Protein AF-A0AA37WXQ0-F1 (afdb_monomer_lite)

Secondary structure (DSSP, 8-state):
-PPP--TT-HHHHHHHHHHHHHHHHHHS-TT--HHHHHHHHHHHHHHHTT-GGGGT--HHHHHHHHHHHHHHHH--

Radius of gyration: 12.67 Å; chains: 1; bounding box: 26×24×34 Å

Sequence (76 aa):
MEIGDWEGEEELAADNLNRIYHSIYAKAADDVDPSALEMLLEAVWDYWQHNPGLTELDEDEIEAFVEWLYNEAETE

Organism: NCBI:txid2013866

Foldseek 3Di:
DDFADLVPVVVLLVVLLVLLLVLLVVPDDPPHDVVLSVVLNVVSCVVRRHPNCSNVDDPVNSNVVSVVSVVVSVVD

Structure (mmCIF, N/CA/C/O backbone):
data_AF-A0AA37WXQ0-F1
#
_entry.id   AF-A0AA37WXQ0-F1
#
loop_
_atom_site.group_PDB
_atom_site.id
_atom_site.type_symbol
_atom_site.label_atom_id
_atom_site.label_alt_id
_atom_site.label_comp_id
_atom_site.label_asym_id
_atom_site.label_entity_id
_atom_site.label_seq_id
_atom_site.pdbx_PDB_ins_code
_atom_site.Cartn_x
_atom_site.Cartn_y
_atom_site.Cartn_z
_atom_site.occupancy
_atom_site.B_iso_or_equiv
_atom_site.auth_seq_id
_atom_site.auth_comp_id
_atom_site.auth_asym_id
_atom_site.auth_atom_id
_atom_site.pdbx_PDB_model_num
ATOM 1 N N . MET A 1 1 ? -4.867 16.061 -15.060 1.00 54.12 1 MET A N 1
ATOM 2 C CA . MET A 1 1 ? -3.500 15.518 -14.972 1.00 54.12 1 MET A CA 1
ATOM 3 C C . MET A 1 1 ? -3.522 14.200 -15.719 1.00 54.12 1 MET A C 1
ATOM 5 O O . MET A 1 1 ? -4.535 13.516 -15.630 1.00 54.12 1 MET A O 1
ATOM 9 N N . GLU A 1 2 ? -2.518 13.928 -16.549 1.00 73.00 2 GLU A N 1
ATOM 10 C CA . GLU A 1 2 ? -2.379 12.619 -17.201 1.00 73.00 2 GLU A CA 1
ATOM 11 C C . GLU A 1 2 ? -1.876 11.612 -16.164 1.00 73.00 2 GLU A C 1
ATOM 13 O O . GLU A 1 2 ? -1.031 11.959 -15.343 1.00 73.00 2 GLU A O 1
ATOM 18 N N . ILE A 1 3 ? -2.453 10.409 -16.165 1.00 77.06 3 ILE A N 1
ATOM 19 C CA . ILE A 1 3 ? -1.968 9.254 -15.393 1.00 77.06 3 ILE A CA 1
ATOM 20 C C . ILE A 1 3 ? -0.512 8.989 -15.812 1.00 77.06 3 ILE A C 1
ATOM 22 O O . ILE A 1 3 ? -0.162 9.268 -16.957 1.00 77.06 3 ILE A O 1
ATOM 26 N N . GLY A 1 4 ? 0.326 8.544 -14.874 1.00 77.75 4 GLY A N 1
ATOM 27 C CA . GLY A 1 4 ? 1.775 8.410 -15.032 1.00 77.75 4 GLY A CA 1
ATOM 28 C C . GLY A 1 4 ? 2.215 7.719 -16.325 1.00 77.75 4 GLY A C 1
ATOM 29 O O . GLY A 1 4 ? 1.540 6.828 -16.835 1.00 77.75 4 GLY A O 1
ATOM 30 N N . ASP A 1 5 ? 3.364 8.155 -16.842 1.00 81.56 5 ASP A N 1
ATOM 31 C CA . ASP A 1 5 ? 4.077 7.492 -17.934 1.00 81.56 5 ASP A CA 1
ATOM 32 C C . ASP A 1 5 ? 5.091 6.527 -17.310 1.00 81.56 5 ASP A C 1
ATOM 34 O O . ASP A 1 5 ? 6.096 6.961 -16.744 1.00 81.56 5 ASP A O 1
ATOM 38 N N . TRP A 1 6 ? 4.783 5.230 -17.353 1.00 89.31 6 TRP A N 1
ATOM 39 C CA . TRP A 1 6 ? 5.646 4.156 -16.847 1.00 89.31 6 TRP A CA 1
ATOM 40 C C . TRP A 1 6 ? 6.542 3.576 -17.950 1.00 89.31 6 TRP A C 1
ATOM 42 O O . TRP A 1 6 ? 6.912 2.411 -17.897 1.00 89.31 6 TRP A O 1
ATOM 52 N N . GLU A 1 7 ? 6.856 4.363 -18.984 1.00 86.44 7 GLU A N 1
ATOM 53 C CA . GLU A 1 7 ? 7.782 4.009 -20.070 1.00 86.44 7 GLU A CA 1
ATOM 54 C C . GLU A 1 7 ? 7.436 2.697 -20.816 1.00 86.44 7 GLU A C 1
ATOM 56 O O . GLU A 1 7 ? 8.309 2.040 -21.388 1.00 86.44 7 GLU A O 1
ATOM 61 N N . GLY A 1 8 ? 6.154 2.318 -20.865 1.00 88.44 8 GLY A N 1
ATOM 62 C CA . GLY A 1 8 ? 5.695 1.057 -21.462 1.00 88.44 8 GLY A CA 1
ATOM 63 C C . GLY A 1 8 ? 5.675 -0.145 -20.505 1.00 88.44 8 GLY A C 1
ATOM 64 O O . GLY A 1 8 ? 5.455 -1.272 -20.952 1.00 88.44 8 GLY A O 1
ATOM 65 N N . GLU A 1 9 ? 5.918 0.072 -19.208 1.00 92.88 9 GLU A N 1
ATOM 66 C CA . GLU A 1 9 ? 5.835 -0.930 -18.138 1.00 92.88 9 GLU A CA 1
ATOM 67 C C . GLU A 1 9 ? 4.503 -0.852 -17.363 1.00 92.88 9 GLU A C 1
ATOM 69 O O . GLU A 1 9 ? 4.444 -1.109 -16.159 1.00 92.88 9 GLU A O 1
ATOM 74 N N . GLU A 1 10 ? 3.394 -0.519 -18.033 1.00 92.31 10 GLU A N 1
ATOM 75 C CA . GLU A 1 10 ? 2.090 -0.342 -17.375 1.00 92.31 10 GLU A CA 1
ATOM 76 C C . GLU A 1 10 ? 1.582 -1.625 -16.696 1.00 92.31 10 GLU A C 1
ATOM 78 O O . GLU A 1 10 ? 0.886 -1.557 -15.683 1.00 92.31 10 GLU A O 1
ATOM 83 N N . GLU A 1 11 ? 1.937 -2.798 -17.231 1.00 94.50 11 GLU A N 1
ATOM 84 C CA . GLU A 1 11 ? 1.621 -4.096 -16.618 1.00 94.50 11 GLU A CA 1
ATOM 85 C C . GLU A 1 11 ? 2.328 -4.257 -15.265 1.00 94.50 11 GLU A C 1
ATOM 87 O O . GLU A 1 11 ? 1.689 -4.618 -14.280 1.00 94.50 11 GLU A O 1
ATOM 92 N N . LEU A 1 12 ? 3.615 -3.900 -15.188 1.00 95.12 12 LEU A N 1
ATOM 93 C CA . LEU A 1 12 ? 4.389 -3.967 -13.948 1.00 95.12 12 LEU A CA 1
ATOM 94 C C . LEU A 1 12 ? 3.888 -2.947 -12.920 1.00 95.12 12 LEU A C 1
ATOM 96 O O . LEU A 1 12 ? 3.761 -3.268 -11.740 1.00 95.12 12 LEU A O 1
ATOM 100 N N . ALA A 1 13 ? 3.547 -1.738 -13.369 1.00 94.06 13 AL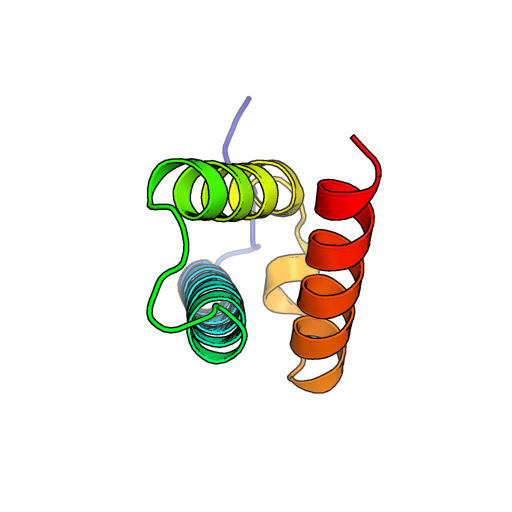A A N 1
ATOM 101 C CA . ALA A 1 13 ? 2.941 -0.720 -12.517 1.00 94.06 13 ALA A CA 1
ATOM 102 C C . ALA A 1 13 ? 1.615 -1.213 -11.907 1.00 94.06 13 ALA A C 1
ATOM 104 O O . ALA A 1 13 ? 1.390 -1.086 -10.701 1.00 94.06 13 ALA A O 1
ATOM 105 N N . ALA A 1 14 ? 0.750 -1.824 -12.723 1.00 94.12 14 ALA A N 1
ATOM 106 C CA . ALA A 1 14 ? -0.508 -2.404 -12.262 1.00 94.12 14 ALA A CA 1
ATOM 107 C C . ALA A 1 14 ? -0.292 -3.582 -11.295 1.00 94.12 14 ALA A C 1
ATOM 109 O O . ALA A 1 14 ? -0.997 -3.686 -10.288 1.00 94.12 14 ALA A O 1
ATOM 110 N N . ASP A 1 15 ? 0.694 -4.440 -11.559 1.00 96.56 15 ASP A N 1
ATOM 111 C CA . ASP A 1 15 ? 1.052 -5.548 -10.674 1.00 96.56 15 ASP A CA 1
ATOM 112 C C . ASP A 1 15 ? 1.569 -5.051 -9.320 1.00 96.56 15 ASP A C 1
ATOM 114 O O . ASP A 1 15 ? 1.129 -5.542 -8.277 1.00 96.56 15 ASP A O 1
ATOM 118 N N . A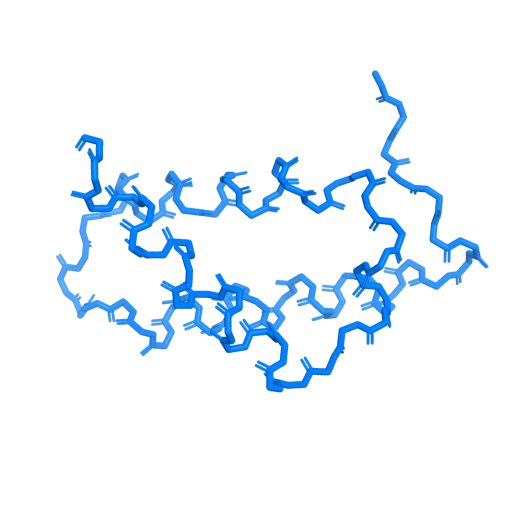SN A 1 16 ? 2.434 -4.035 -9.299 1.00 97.19 16 ASN A N 1
ATOM 119 C CA . ASN A 1 16 ? 2.927 -3.450 -8.054 1.00 97.19 16 ASN A CA 1
ATOM 120 C C . ASN A 1 16 ? 1.815 -2.738 -7.266 1.00 97.19 16 ASN A C 1
ATOM 122 O O . ASN A 1 16 ? 1.727 -2.929 -6.052 1.00 97.19 16 ASN A O 1
ATOM 126 N N . LEU A 1 17 ? 0.892 -2.028 -7.928 1.00 96.56 17 LEU A N 1
ATOM 127 C CA . LEU A 1 17 ? -0.320 -1.504 -7.276 1.00 96.56 17 LEU A CA 1
ATOM 128 C C . LEU A 1 17 ? -1.165 -2.620 -6.650 1.00 96.56 17 LEU A C 1
ATOM 130 O O . LEU A 1 17 ? -1.567 -2.516 -5.492 1.00 96.56 17 LEU A O 1
ATOM 134 N N . ASN A 1 18 ? -1.399 -3.714 -7.379 1.00 96.19 18 ASN A N 1
ATOM 135 C CA . ASN A 1 18 ? -2.137 -4.861 -6.850 1.00 96.19 18 ASN A CA 1
ATOM 136 C C . ASN A 1 18 ? -1.440 -5.479 -5.635 1.00 96.19 18 ASN A C 1
ATOM 138 O O . ASN A 1 18 ? -2.108 -5.838 -4.665 1.00 96.19 18 ASN A O 1
ATOM 142 N N . ARG A 1 19 ? -0.107 -5.584 -5.654 1.00 97.88 19 ARG A N 1
ATOM 143 C CA . ARG A 1 19 ? 0.676 -6.073 -4.510 1.00 97.88 19 ARG A CA 1
ATOM 144 C C . ARG A 1 19 ? 0.516 -5.162 -3.295 1.00 97.88 19 ARG A C 1
ATOM 146 O O . ARG A 1 19 ? 0.241 -5.674 -2.214 1.00 97.88 19 ARG A O 1
ATOM 153 N N . ILE A 1 20 ? 0.590 -3.841 -3.472 1.00 97.94 20 ILE A N 1
ATOM 154 C CA . ILE A 1 20 ? 0.326 -2.871 -2.396 1.00 97.94 20 ILE A CA 1
ATOM 155 C C . ILE A 1 20 ? -1.074 -3.085 -1.813 1.00 97.94 20 ILE A C 1
ATOM 157 O O . ILE A 1 20 ? -1.224 -3.211 -0.597 1.00 97.94 20 ILE A O 1
ATOM 161 N N . TYR A 1 21 ? -2.099 -3.185 -2.664 1.00 97.00 21 TYR A N 1
ATOM 162 C CA . TYR A 1 21 ? -3.467 -3.427 -2.208 1.00 97.00 21 TYR A CA 1
ATOM 163 C C . TYR A 1 21 ? -3.584 -4.735 -1.427 1.00 97.00 21 TYR A C 1
ATOM 165 O O . TYR A 1 21 ? -4.159 -4.747 -0.340 1.00 97.00 21 TYR A O 1
ATOM 173 N N . HIS A 1 22 ? -2.995 -5.824 -1.919 1.00 96.44 22 HIS A N 1
ATOM 174 C CA . HIS A 1 22 ? -2.969 -7.092 -1.195 1.00 96.44 22 HIS A CA 1
ATOM 175 C C . HIS A 1 22 ? -2.291 -6.979 0.173 1.00 96.44 22 HIS A C 1
ATOM 177 O O . HIS A 1 22 ? -2.822 -7.526 1.139 1.00 96.44 22 HIS A O 1
ATOM 183 N N . SER A 1 23 ? -1.183 -6.247 0.283 1.00 96.56 23 SER A N 1
ATOM 184 C CA . SER A 1 23 ? -0.496 -6.018 1.558 1.00 96.56 23 SER A CA 1
ATOM 185 C C . SER A 1 23 ? -1.342 -5.204 2.543 1.00 96.56 23 SER A C 1
ATOM 187 O O . SER A 1 23 ? -1.371 -5.524 3.732 1.00 96.56 23 SER A O 1
ATOM 189 N N . ILE A 1 24 ? -2.107 -4.215 2.066 1.00 95.75 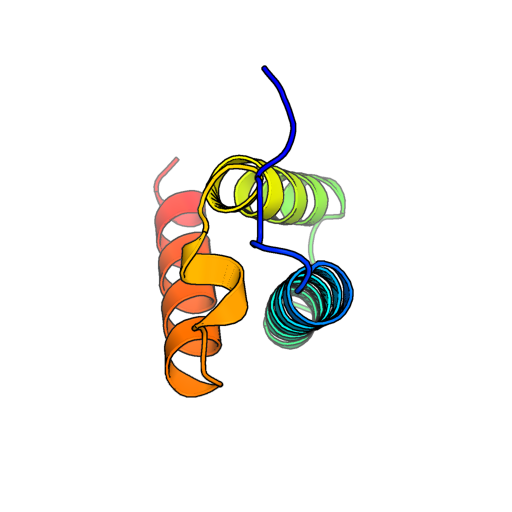24 ILE A N 1
ATOM 190 C CA . ILE A 1 24 ? -3.084 -3.483 2.891 1.00 95.75 24 ILE A CA 1
ATOM 191 C C . ILE A 1 24 ? -4.159 -4.438 3.411 1.00 95.75 24 ILE A C 1
ATOM 193 O O . ILE A 1 24 ? -4.381 -4.521 4.615 1.00 95.75 24 ILE A O 1
ATOM 197 N N . TYR A 1 25 ? -4.782 -5.222 2.528 1.00 94.25 25 TYR A N 1
ATOM 198 C CA . TYR A 1 25 ? -5.794 -6.204 2.932 1.00 94.25 25 TYR A CA 1
ATOM 199 C C . TYR A 1 25 ? -5.246 -7.255 3.905 1.00 94.25 25 TYR A C 1
ATOM 201 O O . TYR A 1 25 ? -5.955 -7.655 4.822 1.00 94.25 25 TYR A O 1
ATOM 209 N N . ALA A 1 26 ? -4.000 -7.698 3.730 1.00 93.81 26 ALA A N 1
ATOM 210 C CA . ALA A 1 26 ? -3.360 -8.662 4.622 1.00 93.81 26 ALA A CA 1
ATOM 211 C C . ALA A 1 26 ? -3.094 -8.094 6.026 1.00 93.81 26 ALA A C 1
ATOM 213 O O . ALA A 1 26 ? -3.077 -8.850 6.998 1.00 93.81 26 ALA A O 1
ATOM 214 N N . LYS A 1 27 ? -2.876 -6.777 6.136 1.00 93.06 27 LYS A N 1
ATOM 215 C CA . LYS A 1 27 ? -2.653 -6.075 7.406 1.00 93.06 27 LYS A CA 1
ATOM 216 C C . LYS A 1 27 ? -3.955 -5.620 8.071 1.00 93.06 27 LYS A C 1
ATOM 218 O O . LYS A 1 27 ? -3.988 -5.467 9.292 1.00 93.06 27 LYS A O 1
ATOM 223 N N . ALA A 1 28 ? -5.006 -5.385 7.290 1.00 91.62 28 ALA A N 1
ATOM 224 C CA . ALA A 1 28 ? -6.302 -4.964 7.794 1.00 91.62 28 ALA A CA 1
ATOM 225 C C . ALA A 1 28 ? -6.894 -5.995 8.771 1.00 91.62 28 ALA A C 1
ATOM 227 O O . ALA A 1 28 ? -6.771 -7.205 8.583 1.00 91.62 28 ALA A O 1
ATOM 228 N N . ALA A 1 29 ? -7.554 -5.507 9.822 1.00 86.38 29 ALA A N 1
ATOM 229 C CA . ALA A 1 29 ? -8.297 -6.369 10.733 1.00 86.38 29 ALA A CA 1
ATOM 230 C C . ALA A 1 29 ? -9.518 -6.983 10.025 1.00 86.38 29 ALA A C 1
ATOM 232 O O . ALA A 1 29 ? -10.112 -6.357 9.147 1.00 86.38 29 ALA A O 1
ATOM 233 N N . ASP A 1 30 ? -9.935 -8.179 10.451 1.00 85.56 30 ASP A N 1
ATOM 234 C CA . ASP A 1 30 ? -11.105 -8.875 9.887 1.00 85.56 30 ASP A CA 1
ATOM 235 C C . ASP A 1 30 ? -12.412 -8.059 9.997 1.00 85.56 30 ASP A C 1
ATOM 237 O O . ASP A 1 30 ? -13.367 -8.305 9.260 1.00 85.56 30 ASP A O 1
ATOM 241 N N . ASP A 1 31 ? -12.471 -7.100 10.924 1.00 88.00 31 ASP A N 1
ATOM 242 C CA . ASP A 1 31 ? -13.596 -6.199 11.178 1.00 88.00 31 ASP A CA 1
ATOM 243 C C . ASP A 1 31 ? -13.316 -4.738 10.783 1.00 88.00 31 ASP A C 1
ATOM 245 O O . ASP A 1 31 ? -14.013 -3.836 11.254 1.00 88.00 31 ASP A O 1
ATOM 249 N N . VAL A 1 32 ? -12.320 -4.498 9.919 1.00 89.38 32 VAL A N 1
ATOM 250 C CA . VAL A 1 32 ? -11.999 -3.156 9.413 1.00 89.38 32 VAL A CA 1
ATOM 251 C C . VAL A 1 32 ? -13.246 -2.470 8.843 1.00 89.38 32 VAL A C 1
ATOM 253 O O . VAL A 1 32 ? -14.022 -3.070 8.094 1.00 89.38 32 VAL A O 1
ATOM 256 N N . ASP A 1 33 ? -13.444 -1.196 9.194 1.00 91.81 33 ASP A N 1
ATOM 257 C CA . ASP A 1 33 ? -14.499 -0.380 8.592 1.00 91.81 33 ASP A CA 1
ATOM 258 C C . ASP A 1 33 ? -14.219 -0.240 7.086 1.00 91.81 33 ASP A C 1
ATOM 260 O O . ASP A 1 33 ? -13.152 0.266 6.717 1.00 91.81 33 ASP A O 1
ATOM 264 N N . PRO A 1 34 ? -15.152 -0.645 6.202 1.00 92.94 34 PRO A N 1
ATOM 265 C CA . PRO A 1 34 ? -14.997 -0.473 4.762 1.00 92.94 34 PRO A CA 1
ATOM 266 C C . PRO A 1 34 ? -14.645 0.960 4.356 1.00 92.94 34 PRO A C 1
ATOM 268 O O . PRO A 1 34 ? -13.888 1.144 3.410 1.00 92.94 34 PRO A O 1
ATOM 271 N N . SER A 1 35 ? -15.143 1.958 5.091 1.00 93.00 35 SER A N 1
ATOM 272 C CA . SER A 1 35 ? -14.866 3.373 4.819 1.00 93.00 35 SER A CA 1
ATOM 273 C C . SER A 1 35 ? -13.393 3.717 5.062 1.00 93.00 35 SER A C 1
ATOM 275 O O . SER A 1 35 ? -12.775 4.413 4.265 1.00 93.00 35 SER A O 1
ATOM 277 N N . ALA A 1 36 ? -12.804 3.188 6.140 1.00 90.94 36 ALA A N 1
ATOM 278 C CA . ALA A 1 36 ? -11.385 3.372 6.441 1.00 90.94 36 ALA A CA 1
ATOM 279 C C . ALA A 1 36 ? -10.498 2.654 5.412 1.00 90.94 36 ALA A C 1
ATOM 281 O O . ALA A 1 36 ? -9.459 3.170 5.008 1.00 90.94 36 ALA A O 1
ATOM 282 N N . LEU A 1 37 ? -10.925 1.476 4.951 1.00 93.19 37 LEU A N 1
ATOM 283 C CA . LEU A 1 37 ? -10.217 0.744 3.907 1.00 93.19 37 LEU A CA 1
ATOM 284 C C . LEU A 1 37 ? -10.262 1.479 2.562 1.00 93.19 37 LEU A C 1
ATOM 286 O O . LEU A 1 37 ? -9.239 1.571 1.893 1.00 93.19 37 LEU A O 1
ATOM 290 N N . GLU A 1 38 ? -11.415 2.031 2.184 1.00 94.31 38 GLU A N 1
ATOM 291 C CA . GLU A 1 38 ? -11.565 2.851 0.977 1.00 94.31 38 GLU A CA 1
ATOM 292 C C . GLU A 1 38 ? -10.615 4.056 1.007 1.00 94.31 38 GLU A C 1
ATOM 294 O O . GLU A 1 38 ? -9.879 4.263 0.045 1.00 94.31 38 GLU A O 1
ATOM 299 N N . MET A 1 39 ? -10.520 4.756 2.144 1.00 93.94 39 MET A N 1
ATOM 300 C CA . MET A 1 39 ? -9.574 5.866 2.322 1.00 93.94 39 MET A CA 1
ATOM 301 C C . MET A 1 39 ? -8.114 5.448 2.102 1.00 93.94 39 MET A C 1
ATOM 303 O O . MET A 1 39 ? -7.363 6.162 1.441 1.00 93.94 39 MET A O 1
ATOM 307 N N . LEU A 1 40 ? -7.701 4.283 2.615 1.00 95.38 40 LEU A N 1
ATOM 308 C CA . LEU A 1 40 ? -6.345 3.769 2.391 1.00 95.38 40 LEU A CA 1
ATOM 309 C C . LEU A 1 40 ? -6.095 3.472 0.907 1.00 95.38 40 LEU A C 1
ATOM 311 O O . LEU A 1 40 ? -5.045 3.826 0.376 1.00 95.38 40 LEU A O 1
ATOM 315 N N . LEU A 1 41 ? -7.051 2.839 0.222 1.00 95.31 41 LEU A N 1
ATOM 316 C CA . LEU A 1 41 ? -6.921 2.495 -1.197 1.00 95.31 41 LEU A CA 1
ATOM 317 C C . LEU A 1 41 ? -6.871 3.742 -2.093 1.00 95.31 41 LEU A C 1
ATOM 319 O O . LEU A 1 41 ? -6.087 3.775 -3.046 1.00 95.31 41 LEU A O 1
ATOM 323 N N . GLU A 1 42 ? -7.668 4.765 -1.780 1.00 95.62 42 GLU A N 1
ATOM 324 C CA . GLU A 1 42 ? -7.618 6.066 -2.452 1.00 95.62 42 GLU A CA 1
ATOM 325 C C . GLU A 1 42 ? -6.268 6.755 -2.224 1.00 95.62 42 GLU A C 1
ATOM 327 O O . GLU A 1 42 ? -5.641 7.194 -3.187 1.00 95.62 42 GLU A O 1
ATOM 332 N N . ALA A 1 43 ? -5.756 6.757 -0.989 1.00 95.69 43 ALA A N 1
ATOM 333 C CA . ALA A 1 43 ? -4.461 7.352 -0.662 1.00 95.69 43 ALA A CA 1
ATOM 334 C C . ALA A 1 43 ? -3.289 6.682 -1.406 1.00 95.69 43 ALA A C 1
ATOM 336 O O . ALA A 1 43 ? -2.378 7.365 -1.876 1.00 95.69 43 ALA A O 1
ATOM 337 N N . VAL A 1 44 ? -3.323 5.353 -1.573 1.00 96.56 44 VAL A N 1
ATOM 338 C CA . VAL A 1 44 ? -2.351 4.621 -2.408 1.00 96.56 44 VAL A CA 1
ATOM 339 C C . VAL A 1 44 ? -2.382 5.136 -3.840 1.00 96.56 44 VAL A C 1
ATOM 341 O O . VAL A 1 44 ? -1.331 5.437 -4.409 1.00 96.56 44 VAL A O 1
ATOM 344 N N . TRP A 1 45 ? -3.578 5.217 -4.430 1.00 95.19 45 TRP A N 1
ATOM 345 C CA . TRP A 1 45 ? -3.728 5.686 -5.802 1.00 95.19 45 TRP A CA 1
ATOM 346 C C . TRP A 1 45 ? -3.227 7.122 -5.937 1.00 95.19 45 TRP A C 1
ATOM 348 O O . TRP A 1 45 ? -2.431 7.410 -6.828 1.00 95.19 45 TRP A O 1
ATOM 358 N N . ASP A 1 46 ? -3.603 8.002 -5.013 1.00 94.06 46 ASP A N 1
ATOM 359 C CA . ASP A 1 46 ? -3.188 9.399 -5.041 1.00 94.06 46 ASP A CA 1
ATOM 360 C C . ASP A 1 46 ? -1.670 9.577 -4.947 1.00 94.06 46 ASP A C 1
ATOM 362 O O . ASP A 1 46 ? -1.115 10.445 -5.628 1.00 94.06 46 ASP A O 1
ATOM 366 N N . TYR A 1 47 ? -0.997 8.722 -4.174 1.00 94.19 47 TYR A N 1
ATOM 367 C CA . TYR A 1 47 ? 0.458 8.715 -4.052 1.00 94.19 47 TYR A CA 1
ATOM 368 C C . TYR A 1 47 ? 1.157 8.217 -5.328 1.00 94.19 47 TYR A C 1
ATOM 370 O O . TYR A 1 47 ? 2.146 8.806 -5.773 1.00 94.19 47 TYR A O 1
ATOM 378 N N . TRP A 1 48 ? 0.657 7.134 -5.930 1.00 95.00 48 TRP A N 1
ATOM 379 C CA . TRP A 1 48 ? 1.369 6.415 -6.991 1.00 95.00 48 TRP A CA 1
ATOM 380 C C . TRP A 1 48 ? 0.948 6.777 -8.417 1.00 95.00 48 TRP A C 1
ATOM 382 O O . TRP A 1 48 ? 1.738 6.573 -9.337 1.00 95.00 48 TRP A O 1
ATOM 392 N N . GLN A 1 49 ? -0.234 7.365 -8.631 1.00 91.50 49 GLN A N 1
ATOM 393 C CA . GLN A 1 49 ? -0.812 7.591 -9.969 1.00 91.50 49 GLN A CA 1
ATOM 394 C C . GLN A 1 49 ? 0.063 8.407 -10.933 1.00 91.50 49 GLN A C 1
ATOM 396 O O . GLN A 1 49 ? -0.167 8.373 -12.140 1.00 91.50 49 GLN A O 1
ATOM 401 N N . HIS A 1 50 ? 1.047 9.153 -10.425 1.00 90.06 50 HIS A N 1
ATOM 402 C CA . HIS A 1 50 ? 1.992 9.946 -11.218 1.00 90.06 50 HIS A CA 1
ATOM 403 C C . HIS A 1 50 ? 3.460 9.626 -10.907 1.00 90.06 50 HIS A C 1
ATOM 405 O O . HIS A 1 50 ? 4.350 10.310 -11.413 1.00 90.06 50 HIS A O 1
ATOM 411 N N . ASN A 1 51 ? 3.724 8.638 -10.051 1.00 90.25 51 ASN A N 1
ATOM 412 C CA . ASN A 1 51 ? 5.068 8.322 -9.595 1.00 90.25 51 ASN A CA 1
ATOM 413 C C . ASN A 1 51 ? 5.656 7.183 -10.452 1.00 90.25 51 ASN A C 1
ATOM 415 O O . ASN A 1 51 ? 5.166 6.052 -10.375 1.00 90.25 51 ASN A O 1
ATOM 419 N N . PRO A 1 52 ? 6.702 7.454 -11.259 1.00 89.38 52 PRO A N 1
ATOM 420 C CA . PRO A 1 52 ? 7.323 6.430 -12.095 1.00 89.38 52 PRO A CA 1
ATOM 421 C C . PRO A 1 52 ? 8.029 5.352 -11.265 1.00 89.38 52 PRO A C 1
ATOM 423 O O . PRO A 1 52 ? 8.133 4.224 -11.722 1.00 89.38 52 PRO A O 1
ATOM 426 N N . GLY A 1 53 ? 8.416 5.647 -10.017 1.00 91.50 53 GLY A N 1
ATOM 427 C CA . GLY A 1 53 ? 9.032 4.673 -9.111 1.00 91.50 53 GLY A CA 1
ATOM 428 C C . GLY A 1 53 ? 8.118 3.503 -8.732 1.00 91.50 53 GLY A C 1
ATOM 429 O O . GLY A 1 53 ? 8.581 2.559 -8.106 1.00 91.50 53 GLY A O 1
ATOM 430 N N . LEU A 1 54 ? 6.836 3.528 -9.124 1.00 94.50 54 LEU A N 1
ATOM 431 C CA . LEU A 1 54 ? 5.913 2.411 -8.922 1.00 94.50 54 LEU A CA 1
ATOM 432 C C . LEU A 1 54 ? 6.420 1.112 -9.567 1.00 94.50 54 LEU A C 1
ATOM 434 O O . LEU A 1 54 ? 6.183 0.038 -9.022 1.00 94.50 54 LEU A O 1
ATOM 438 N N . THR A 1 55 ? 7.105 1.189 -10.712 1.00 95.00 55 THR A N 1
ATOM 439 C CA . THR A 1 55 ? 7.655 0.008 -11.404 1.00 95.00 55 THR A CA 1
ATOM 440 C C . THR A 1 55 ? 8.957 -0.491 -10.785 1.00 95.00 55 THR A C 1
ATOM 442 O O . THR A 1 55 ? 9.338 -1.638 -10.999 1.00 95.00 55 THR A O 1
ATOM 445 N N . GLU A 1 56 ? 9.613 0.335 -9.973 1.00 94.81 56 GLU A N 1
ATOM 44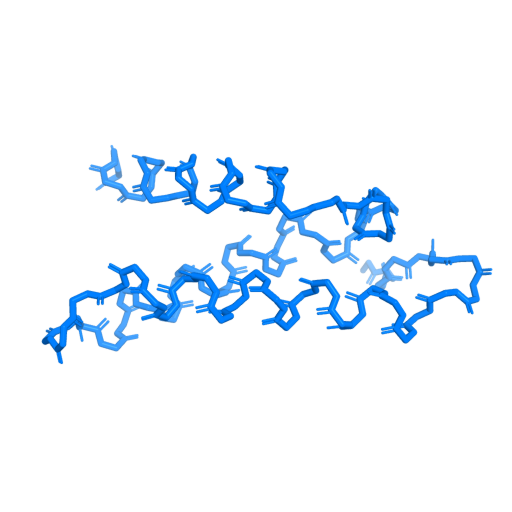6 C CA . GLU A 1 56 ? 10.891 0.012 -9.335 1.00 94.81 56 GLU A CA 1
ATOM 447 C C . GLU A 1 56 ? 10.717 -0.693 -7.983 1.00 94.81 56 GLU A C 1
ATOM 449 O O . GLU A 1 56 ? 11.682 -1.262 -7.480 1.00 94.81 56 GLU A O 1
ATOM 454 N N . LEU A 1 57 ? 9.494 -0.699 -7.435 1.00 95.81 57 LEU A N 1
ATOM 455 C CA . LEU A 1 57 ? 9.199 -1.241 -6.112 1.00 95.81 57 LEU A CA 1
ATOM 456 C C . LEU A 1 57 ? 9.512 -2.734 -5.980 1.00 95.81 57 LEU A C 1
ATOM 458 O O . LEU A 1 57 ? 8.967 -3.583 -6.702 1.00 95.81 57 LEU A O 1
ATOM 462 N N . ASP A 1 58 ? 10.294 -3.060 -4.957 1.00 95.75 58 ASP A N 1
ATOM 463 C CA . ASP A 1 58 ? 10.444 -4.418 -4.453 1.00 95.75 58 ASP A CA 1
ATOM 464 C C . ASP A 1 58 ? 9.453 -4.752 -3.316 1.00 95.75 58 ASP A C 1
ATOM 466 O O . ASP A 1 58 ? 8.537 -3.995 -2.992 1.00 95.75 58 ASP A O 1
ATOM 470 N N . GLU A 1 59 ? 9.549 -5.968 -2.770 1.00 93.81 59 GLU A N 1
ATOM 471 C CA . GLU A 1 59 ? 8.650 -6.426 -1.701 1.00 93.81 59 GLU A CA 1
ATOM 472 C C . GLU A 1 59 ? 8.865 -5.674 -0.380 1.00 93.81 59 GLU A C 1
ATOM 474 O O . GLU A 1 59 ? 7.883 -5.279 0.250 1.00 93.81 59 GLU A O 1
ATOM 479 N N . ASP A 1 60 ? 10.120 -5.415 -0.003 1.00 96.50 60 ASP A N 1
ATOM 480 C CA . ASP A 1 60 ? 10.465 -4.734 1.248 1.00 96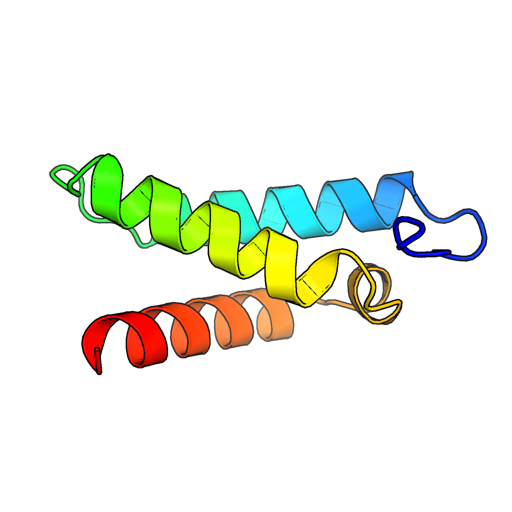.50 60 ASP A CA 1
ATOM 481 C C . ASP A 1 60 ? 10.000 -3.265 1.203 1.00 96.50 60 ASP A C 1
ATOM 483 O O . ASP A 1 60 ? 9.488 -2.727 2.188 1.00 96.50 60 ASP A O 1
ATOM 487 N N . GLU A 1 61 ? 10.126 -2.614 0.044 1.00 97.31 61 GLU A N 1
ATOM 488 C CA . GLU A 1 61 ? 9.647 -1.250 -0.191 1.00 97.31 61 GLU A CA 1
ATOM 489 C C . GLU A 1 61 ? 8.118 -1.154 -0.148 1.00 97.31 61 GLU A C 1
ATOM 491 O O . GLU A 1 61 ? 7.576 -0.199 0.417 1.00 97.31 61 GLU A O 1
ATOM 496 N N . ILE A 1 62 ? 7.409 -2.150 -0.693 1.00 97.00 62 ILE A N 1
ATOM 497 C CA . ILE A 1 62 ? 5.944 -2.232 -0.606 1.00 97.00 62 ILE A CA 1
ATOM 498 C C . ILE A 1 62 ? 5.503 -2.382 0.851 1.00 97.00 62 ILE A C 1
ATOM 500 O O . ILE A 1 62 ? 4.602 -1.665 1.291 1.00 97.00 62 ILE A O 1
ATOM 504 N N . GLU A 1 63 ? 6.123 -3.288 1.611 1.00 96.44 63 GLU A N 1
ATOM 505 C CA . GLU A 1 63 ? 5.804 -3.474 3.029 1.00 96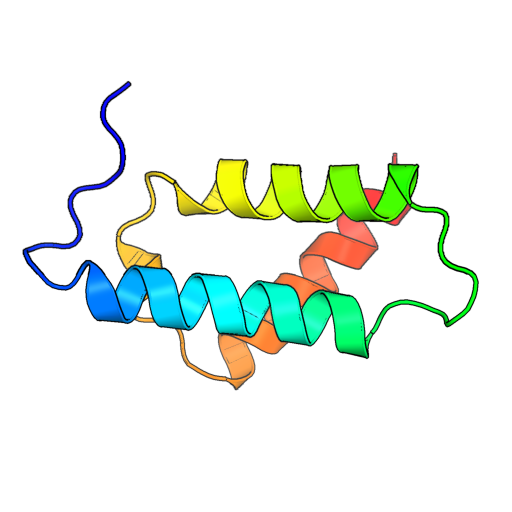.44 63 GLU A CA 1
ATOM 506 C C . GLU A 1 63 ? 6.047 -2.188 3.826 1.00 96.44 63 GLU A C 1
ATOM 508 O O . GLU A 1 63 ? 5.160 -1.740 4.558 1.00 96.44 63 GLU A O 1
ATOM 513 N N . ALA A 1 64 ? 7.197 -1.540 3.620 1.00 97.00 64 ALA A N 1
ATOM 514 C CA . ALA A 1 64 ? 7.532 -0.279 4.274 1.00 97.00 64 ALA A CA 1
ATOM 515 C C . ALA A 1 64 ? 6.548 0.848 3.917 1.00 97.00 64 ALA A C 1
ATOM 517 O O . ALA A 1 64 ? 6.143 1.617 4.794 1.00 97.00 64 ALA A O 1
ATOM 518 N N . PHE A 1 65 ? 6.131 0.943 2.650 1.00 97.00 65 PHE A N 1
ATOM 519 C CA . PHE A 1 65 ? 5.128 1.912 2.212 1.00 97.00 65 PHE A CA 1
ATOM 520 C C . PHE A 1 65 ? 3.780 1.676 2.899 1.00 97.00 65 PHE A C 1
ATOM 522 O O . PHE A 1 65 ? 3.175 2.624 3.399 1.00 97.00 65 PHE A O 1
ATOM 529 N N . VAL A 1 66 ? 3.325 0.422 2.974 1.00 96.62 66 VAL A N 1
ATOM 530 C CA . VAL A 1 66 ? 2.075 0.077 3.661 1.00 96.62 66 VAL A CA 1
ATOM 531 C C . VAL A 1 66 ? 2.168 0.408 5.148 1.00 96.62 66 VAL A C 1
ATOM 533 O O . VAL A 1 66 ? 1.251 1.018 5.689 1.00 96.62 66 VAL A O 1
ATOM 536 N N . GLU A 1 67 ? 3.266 0.072 5.826 1.00 96.06 67 GLU A N 1
ATOM 537 C CA . GLU A 1 67 ? 3.448 0.445 7.234 1.00 96.06 67 GLU A CA 1
ATOM 538 C C . GLU A 1 67 ? 3.401 1.958 7.452 1.00 96.06 67 GLU A C 1
ATOM 540 O O . GLU A 1 67 ? 2.724 2.425 8.370 1.00 96.06 67 GLU A O 1
ATOM 545 N N . TRP A 1 68 ? 4.090 2.724 6.607 1.00 96.06 68 TRP A N 1
ATOM 546 C CA . TRP A 1 68 ? 4.046 4.181 6.654 1.00 96.06 68 TRP A CA 1
ATOM 547 C C . TRP A 1 68 ? 2.624 4.716 6.448 1.00 96.06 68 TRP A C 1
ATOM 549 O O . TRP A 1 68 ? 2.182 5.553 7.231 1.00 96.06 68 TRP A O 1
ATOM 559 N N . LEU A 1 69 ? 1.892 4.192 5.461 1.00 95.50 69 LEU A N 1
ATOM 560 C CA . LEU A 1 69 ? 0.530 4.621 5.147 1.00 95.50 69 LEU A CA 1
ATOM 561 C C . LEU A 1 69 ? -0.429 4.415 6.328 1.00 95.50 69 LEU A C 1
ATOM 563 O O . LEU A 1 69 ? -1.215 5.304 6.645 1.00 95.50 69 LEU A O 1
ATOM 567 N N . TYR A 1 70 ? -0.351 3.262 6.999 1.00 93.38 70 TYR A N 1
ATOM 568 C CA . TYR A 1 70 ? -1.162 2.998 8.190 1.00 93.38 70 TYR A CA 1
ATOM 569 C C . TYR A 1 70 ? -0.836 3.961 9.333 1.00 93.38 70 TYR A C 1
ATOM 571 O O . TYR A 1 70 ? -1.753 4.462 9.975 1.00 93.38 70 TYR A O 1
ATOM 579 N N . ASN A 1 71 ? 0.449 4.245 9.567 1.00 93.19 71 ASN A N 1
ATOM 580 C CA . ASN A 1 71 ? 0.845 5.205 10.595 1.00 93.19 71 ASN A CA 1
ATOM 581 C C . ASN A 1 71 ? 0.317 6.608 10.278 1.00 93.19 71 ASN A C 1
ATOM 583 O O . ASN A 1 71 ? -0.182 7.266 11.179 1.00 93.19 71 ASN A O 1
ATOM 587 N N . GLU A 1 72 ? 0.399 7.048 9.017 1.00 91.88 72 GLU A N 1
ATOM 588 C CA . GLU A 1 72 ? -0.118 8.354 8.600 1.00 91.88 72 GLU A CA 1
ATOM 589 C C . GLU A 1 72 ? -1.630 8.446 8.850 1.00 91.88 72 GLU A C 1
ATOM 591 O O . GLU A 1 72 ? -2.077 9.384 9.508 1.00 91.88 72 GLU A O 1
ATOM 596 N N . ALA A 1 73 ? -2.391 7.422 8.444 1.00 86.44 73 ALA A N 1
ATOM 597 C CA . ALA A 1 73 ? -3.844 7.362 8.617 1.00 86.44 73 ALA A CA 1
ATOM 598 C C . ALA A 1 73 ? -4.303 7.327 10.090 1.00 86.44 73 ALA A C 1
ATOM 600 O O . ALA A 1 73 ? -5.404 7.777 10.396 1.00 86.44 73 ALA A O 1
ATOM 601 N N . GLU A 1 74 ? -3.485 6.811 11.014 1.00 80.31 74 GLU A N 1
ATOM 602 C CA . GLU A 1 74 ? -3.764 6.851 12.460 1.00 80.31 74 GLU A CA 1
ATOM 603 C C . GLU A 1 74 ? -3.504 8.231 13.095 1.00 80.31 74 GLU A C 1
ATOM 605 O O . GLU A 1 74 ? -3.945 8.485 14.220 1.00 80.31 74 GLU A O 1
ATOM 610 N N . THR A 1 75 ? -2.770 9.116 12.410 1.00 72.06 75 THR A N 1
ATOM 611 C CA . THR A 1 75 ? -2.409 10.449 12.924 1.00 72.06 75 THR A CA 1
ATOM 612 C C . THR A 1 75 ? -3.431 11.546 12.613 1.00 72.06 75 THR A C 1
ATOM 614 O O . THR A 1 75 ? -3.302 12.639 13.176 1.00 72.06 75 THR A O 1
ATOM 617 N N . GLU A 1 76 ? -4.422 11.277 11.757 1.00 54.19 76 GLU A N 1
ATOM 618 C CA . GLU A 1 76 ? -5.493 12.216 11.366 1.00 54.19 76 GLU A CA 1
ATOM 619 C C . GLU A 1 76 ? -6.792 12.078 12.183 1.00 54.19 76 GLU A C 1
ATOM 621 O O . GLU A 1 76 ? -7.150 10.960 12.620 1.00 54.19 76 GLU A O 1
#

pLDDT: mean 91.41, std 8.2, range [54.12, 97.94]